Protein AF-A0A6C7E605-F1 (afdb_monomer_lite)

Radius of gyration: 19.42 Å; chains: 1; bounding box: 38×16×61 Å

Secondary structure (DSSP, 8-state):
-----PPPHHHHHHHHHHHHHHHHHHHHHHHHHHHHHHHS---SHHHHHHHHHIIIIIHHHHHHHHHHHHHHHHHHHHHHHHHHHHH-

pLDDT: mean 92.08, std 11.51, range [41.88, 98.44]

InterPro domains:
  IPR036689 ESAT-6-like superfamily [SSF140453] (7-77)

Foldseek 3Di:
DPPPPDQALVNLLVLLVVLQVVLVVLVCVLCVVVVCLVPPPDDDDVSVVVVCCSVPPVNVVSVVSNVVSNVSSVVSNVVSVVRVVVVD

Structure (mmCIF, N/CA/C/O backbone):
data_AF-A0A6C7E605-F1
#
_entry.id   AF-A0A6C7E605-F1
#
loop_
_atom_site.group_PDB
_atom_site.id
_atom_site.type_symbol
_atom_site.label_atom_id
_atom_site.label_alt_id
_atom_site.label_comp_id
_atom_site.label_asym_id
_atom_site.label_entity_id
_atom_site.label_seq_id
_atom_site.pdbx_PDB_ins_code
_atom_site.Cartn_x
_atom_site.Cartn_y
_atom_site.Cartn_z
_atom_site.occupancy
_atom_site.B_iso_or_equiv
_atom_site.auth_seq_id
_atom_site.auth_comp_id
_atom_site.auth_asym_id
_atom_site.auth_atom_id
_atom_site.pdbx_PDB_model_num
ATOM 1 N N . MET A 1 1 ? -11.253 3.274 -36.045 1.00 41.88 1 MET A N 1
ATOM 2 C CA . MET A 1 1 ? -9.954 2.602 -35.845 1.00 41.88 1 MET A CA 1
ATOM 3 C C . MET A 1 1 ? -9.303 3.259 -34.644 1.00 41.88 1 MET A C 1
ATOM 5 O O . MET A 1 1 ? -8.760 4.344 -34.790 1.00 41.88 1 MET A O 1
ATOM 9 N N . SER A 1 2 ? -9.468 2.690 -33.450 1.00 47.34 2 SER A N 1
ATOM 10 C CA . SER A 1 2 ? -8.770 3.197 -32.267 1.00 47.34 2 SER A CA 1
ATOM 11 C C . SER A 1 2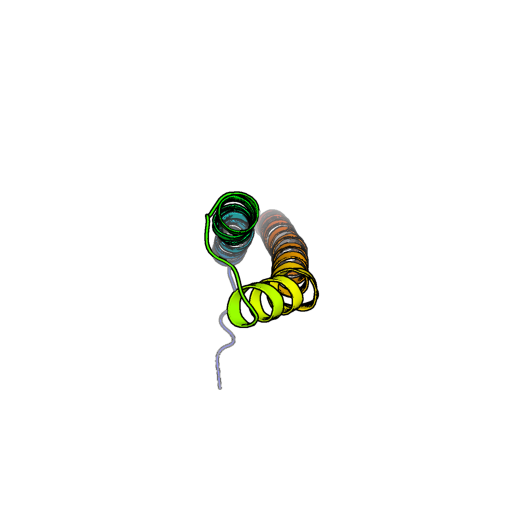 ? -7.313 2.784 -32.407 1.00 47.34 2 SER A C 1
ATOM 13 O O . SER A 1 2 ? -7.005 1.600 -32.308 1.00 47.34 2 SER A O 1
ATOM 15 N N . GLY A 1 3 ? -6.447 3.736 -32.753 1.00 47.59 3 GLY A N 1
ATOM 16 C CA . GLY A 1 3 ? -5.010 3.513 -32.757 1.00 47.59 3 GLY A CA 1
ATOM 17 C C . GLY A 1 3 ? -4.589 3.178 -31.336 1.00 47.59 3 GLY A C 1
ATOM 18 O O . GLY A 1 3 ? -4.650 4.031 -30.455 1.00 47.59 3 GLY A O 1
ATOM 19 N N . THR A 1 4 ? -4.235 1.922 -31.096 1.00 54.16 4 THR A N 1
ATOM 20 C CA . THR A 1 4 ? -3.579 1.499 -29.865 1.00 54.16 4 THR A CA 1
ATOM 21 C C . THR A 1 4 ? -2.252 2.250 -29.820 1.00 54.16 4 THR A C 1
ATOM 23 O O . THR A 1 4 ? -1.308 1.867 -30.507 1.00 54.16 4 THR A O 1
ATOM 26 N N . HIS A 1 5 ? -2.190 3.372 -29.100 1.00 63.53 5 HIS A N 1
ATOM 27 C CA . HIS A 1 5 ? -0.911 4.003 -28.800 1.00 63.53 5 HIS A CA 1
ATOM 28 C C . HIS A 1 5 ? -0.083 2.955 -28.055 1.00 63.53 5 HIS A C 1
ATOM 30 O O . HIS A 1 5 ? -0.469 2.507 -26.974 1.00 63.53 5 HIS A O 1
ATOM 36 N N . ALA A 1 6 ? 0.994 2.482 -28.682 1.00 73.31 6 ALA A N 1
ATOM 37 C CA . ALA A 1 6 ? 1.933 1.596 -28.022 1.00 73.31 6 ALA A CA 1
ATOM 38 C C . ALA A 1 6 ? 2.551 2.382 -26.863 1.00 73.31 6 ALA A 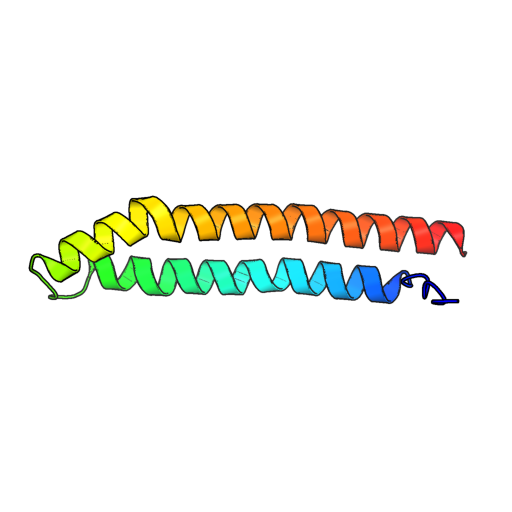C 1
ATOM 40 O O . ALA A 1 6 ? 3.162 3.424 -27.095 1.00 73.31 6 ALA A O 1
ATOM 41 N N . VAL A 1 7 ? 2.339 1.910 -25.634 1.00 82.62 7 VAL A N 1
ATOM 42 C CA . VAL A 1 7 ? 2.948 2.507 -24.442 1.00 82.62 7 VAL A CA 1
ATOM 43 C C . VAL A 1 7 ? 4.464 2.427 -24.600 1.00 82.62 7 VAL A C 1
ATOM 45 O O . VAL A 1 7 ? 5.012 1.357 -24.875 1.00 82.62 7 VAL A O 1
ATOM 48 N N . THR A 1 8 ? 5.132 3.562 -24.458 1.00 90.25 8 THR A N 1
ATOM 49 C CA . THR A 1 8 ? 6.584 3.679 -24.573 1.00 90.25 8 THR A CA 1
ATOM 50 C C . THR A 1 8 ? 7.289 3.118 -23.330 1.00 90.25 8 THR A C 1
ATOM 52 O O . THR A 1 8 ? 6.694 3.046 -22.248 1.00 90.25 8 THR A O 1
ATOM 55 N N . PRO A 1 9 ? 8.575 2.734 -23.436 1.00 91.88 9 PRO A N 1
ATOM 56 C CA . PRO A 1 9 ? 9.354 2.289 -22.280 1.00 91.88 9 PRO A CA 1
ATOM 57 C C . PRO A 1 9 ? 9.378 3.314 -21.138 1.00 91.88 9 PRO A C 1
ATOM 59 O O . PRO A 1 9 ? 9.332 2.939 -19.968 1.00 91.88 9 PRO A O 1
ATOM 62 N N . ASP A 1 10 ? 9.406 4.606 -21.461 1.00 93.31 10 ASP A N 1
ATOM 63 C CA . ASP A 1 10 ? 9.460 5.671 -20.458 1.00 93.31 10 ASP A CA 1
ATOM 64 C C . ASP A 1 10 ? 8.112 5.896 -19.770 1.00 93.31 10 ASP A C 1
ATOM 66 O O . ASP A 1 10 ? 8.079 6.116 -18.559 1.00 93.31 10 ASP A O 1
ATOM 70 N N . GLU A 1 11 ? 6.997 5.742 -20.489 1.00 93.69 11 GLU A N 1
ATOM 71 C CA . GLU A 1 11 ? 5.661 5.731 -19.882 1.00 93.69 11 GLU A CA 1
ATOM 72 C C . GLU A 1 11 ? 5.497 4.551 -18.911 1.00 93.69 11 GLU A C 1
ATOM 74 O O . GLU A 1 11 ? 4.973 4.730 -17.811 1.00 93.69 11 GLU A O 1
ATOM 79 N N . LEU A 1 12 ? 6.001 3.361 -19.266 1.00 94.31 12 LEU A N 1
ATOM 80 C CA . LEU A 1 12 ? 5.999 2.202 -18.365 1.00 94.31 12 LEU A CA 1
ATOM 81 C C . LEU A 1 12 ? 6.879 2.432 -17.133 1.00 94.31 12 LEU A C 1
ATOM 83 O O . LEU A 1 12 ? 6.445 2.158 -16.015 1.00 94.31 12 LEU A O 1
ATOM 87 N N . ALA A 1 13 ? 8.092 2.960 -17.307 1.00 96.00 13 ALA A N 1
ATOM 88 C CA . ALA A 1 13 ? 8.978 3.256 -16.184 1.00 96.00 13 ALA A CA 1
ATOM 89 C C . ALA A 1 13 ? 8.384 4.326 -15.250 1.00 96.00 13 ALA A C 1
ATOM 91 O O . ALA A 1 13 ? 8.440 4.181 -14.030 1.00 96.00 13 ALA A O 1
ATOM 92 N N . SER A 1 14 ? 7.762 5.368 -15.812 1.00 96.56 14 SER A N 1
ATOM 93 C CA . SER A 1 14 ? 7.093 6.424 -15.046 1.00 96.56 14 SER A CA 1
ATOM 94 C C . SER A 1 14 ? 5.908 5.888 -14.238 1.00 96.56 14 SER A C 1
ATOM 96 O O . SER A 1 14 ? 5.774 6.198 -13.048 1.00 96.56 14 SER A O 1
ATOM 98 N N . LEU A 1 15 ? 5.079 5.037 -14.850 1.00 96.69 15 LEU A N 1
ATOM 99 C CA . LEU A 1 15 ? 3.984 4.375 -14.150 1.00 96.69 15 LEU A CA 1
ATOM 100 C C . LEU A 1 15 ? 4.513 3.463 -13.036 1.00 96.69 15 LEU A C 1
ATOM 102 O O . LEU A 1 15 ? 4.015 3.529 -11.915 1.00 96.69 15 LEU A O 1
ATOM 106 N N . GLY A 1 16 ? 5.541 2.657 -13.317 1.00 97.12 16 GLY A N 1
ATOM 107 C CA . GLY A 1 16 ? 6.158 1.769 -12.331 1.00 97.12 16 GLY A CA 1
ATOM 108 C C . GLY A 1 16 ? 6.678 2.519 -11.104 1.00 97.12 16 GLY A C 1
ATOM 109 O O . GLY A 1 16 ? 6.327 2.172 -9.975 1.00 97.12 16 GLY A O 1
ATOM 110 N N . GLY A 1 17 ? 7.409 3.615 -11.330 1.00 97.38 17 GLY A N 1
ATOM 111 C CA . GLY A 1 17 ? 7.881 4.497 -10.262 1.00 97.38 17 GLY A CA 1
ATOM 112 C C . GLY A 1 17 ? 6.737 5.124 -9.459 1.00 97.38 17 GLY A C 1
ATOM 113 O O . GLY A 1 17 ? 6.805 5.182 -8.233 1.00 97.38 17 GLY A O 1
ATOM 114 N N . THR A 1 18 ? 5.651 5.527 -10.126 1.00 98.12 18 THR A N 1
ATOM 115 C CA . THR A 1 18 ? 4.455 6.067 -9.458 1.00 98.12 18 THR A CA 1
ATOM 116 C C . THR A 1 18 ? 3.799 5.022 -8.557 1.00 98.12 18 THR A C 1
ATOM 118 O O . THR A 1 18 ? 3.503 5.314 -7.402 1.00 98.12 18 THR A O 1
ATOM 121 N N . LEU A 1 19 ? 3.601 3.794 -9.046 1.00 98.06 19 LEU A N 1
ATOM 122 C CA . LEU A 1 19 ? 3.007 2.708 -8.258 1.00 98.06 19 LEU A CA 1
ATOM 123 C C . LEU A 1 19 ? 3.836 2.413 -7.004 1.00 98.06 19 LEU A C 1
ATOM 125 O O . LEU A 1 19 ? 3.275 2.310 -5.915 1.00 98.06 19 LEU A O 1
ATOM 129 N N . LYS A 1 20 ? 5.166 2.370 -7.132 1.00 97.19 20 LYS A N 1
ATOM 130 C CA . LYS A 1 20 ? 6.064 2.183 -5.985 1.00 97.19 20 LYS A CA 1
ATOM 131 C C . LYS A 1 20 ? 6.018 3.351 -5.001 1.00 97.19 20 LYS A C 1
ATOM 133 O O . LYS A 1 20 ? 5.950 3.120 -3.800 1.00 97.19 20 LYS A O 1
ATOM 138 N N . ALA A 1 21 ? 5.964 4.593 -5.480 1.00 97.31 21 ALA A N 1
ATOM 139 C CA . ALA A 1 21 ? 5.815 5.763 -4.611 1.00 97.31 21 ALA A CA 1
ATOM 140 C C . ALA A 1 21 ? 4.488 5.746 -3.824 1.00 97.31 21 ALA A C 1
ATOM 142 O O . ALA A 1 21 ? 4.441 6.132 -2.656 1.00 97.31 21 ALA A O 1
ATOM 143 N N . GLN A 1 22 ? 3.405 5.236 -4.421 1.00 98.12 22 GLN A N 1
ATOM 144 C CA . GLN A 1 22 ? 2.117 5.111 -3.734 1.00 98.12 22 GLN A CA 1
ATOM 145 C C . GLN A 1 22 ? 2.143 4.119 -2.556 1.00 98.12 22 GLN A C 1
ATOM 147 O O . GLN A 1 22 ? 1.318 4.257 -1.651 1.00 98.12 22 GLN A O 1
ATOM 152 N N . ILE A 1 23 ? 3.090 3.172 -2.511 1.00 98.25 23 ILE A N 1
ATOM 153 C CA . ILE A 1 23 ? 3.272 2.253 -1.371 1.00 98.25 23 ILE A CA 1
ATOM 154 C C . ILE A 1 23 ? 3.601 3.038 -0.095 1.00 98.25 23 ILE A C 1
ATOM 156 O O . ILE A 1 23 ? 3.045 2.764 0.972 1.00 98.25 23 ILE A O 1
ATOM 160 N N . GLU A 1 24 ? 4.464 4.054 -0.195 1.00 96.94 24 GLU A N 1
ATOM 161 C CA . GLU A 1 24 ? 4.810 4.913 0.942 1.00 96.94 24 GLU A CA 1
ATOM 162 C C . GLU A 1 24 ? 3.585 5.675 1.451 1.00 96.94 24 GLU A C 1
ATOM 164 O O . GLU A 1 24 ? 3.327 5.685 2.655 1.00 96.94 24 GLU A O 1
ATOM 169 N N . ALA A 1 25 ? 2.772 6.224 0.544 1.00 97.44 25 ALA A N 1
ATOM 170 C CA . ALA A 1 25 ? 1.543 6.927 0.904 1.00 97.44 25 ALA A CA 1
ATOM 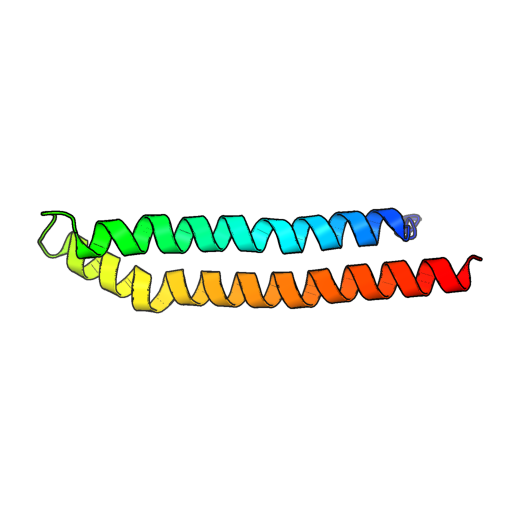171 C C . ALA A 1 25 ? 0.548 6.017 1.648 1.00 97.44 25 ALA A C 1
ATOM 173 O O . ALA A 1 25 ? -0.036 6.418 2.658 1.00 97.44 25 ALA A O 1
ATOM 174 N N . VAL A 1 26 ? 0.380 4.770 1.200 1.00 98.06 26 VAL A N 1
ATOM 175 C CA . VAL A 1 26 ? -0.470 3.784 1.886 1.00 98.06 26 VAL A CA 1
ATOM 176 C C . VAL A 1 26 ? 0.096 3.426 3.263 1.00 98.06 26 VAL A C 1
ATOM 178 O O . VAL A 1 26 ? -0.655 3.370 4.240 1.00 98.06 26 VAL A O 1
ATOM 181 N N . ASN A 1 27 ? 1.413 3.247 3.385 1.00 97.81 27 ASN A N 1
ATOM 182 C CA . ASN A 1 27 ? 2.061 3.001 4.676 1.00 97.81 27 ASN A CA 1
ATOM 183 C C . ASN A 1 27 ? 1.886 4.186 5.641 1.00 97.81 27 ASN A C 1
ATOM 185 O O . ASN A 1 27 ? 1.645 3.986 6.837 1.00 97.81 27 ASN A O 1
ATOM 189 N N . THR A 1 28 ? 1.936 5.422 5.138 1.00 97.81 28 THR A N 1
ATOM 190 C CA . THR A 1 28 ? 1.606 6.619 5.921 1.00 97.81 28 THR A CA 1
ATOM 191 C C . THR A 1 28 ? 0.162 6.582 6.413 1.00 97.81 28 THR A C 1
ATOM 193 O O . THR A 1 28 ? -0.071 6.836 7.591 1.00 97.81 28 THR A O 1
ATOM 196 N N . ILE A 1 29 ? -0.808 6.201 5.574 1.00 97.25 29 ILE A N 1
ATOM 197 C CA . ILE A 1 29 ? -2.209 6.056 6.006 1.00 97.25 29 ILE A CA 1
ATOM 198 C C . ILE A 1 29 ? -2.307 5.043 7.150 1.00 97.25 29 ILE A C 1
ATOM 200 O O . ILE A 1 29 ? -2.870 5.367 8.195 1.00 97.25 29 ILE A O 1
ATOM 204 N N . ILE A 1 30 ? -1.710 3.856 6.993 1.00 97.19 30 ILE A N 1
ATOM 205 C CA . ILE A 1 30 ? -1.764 2.801 8.014 1.00 97.19 30 ILE A CA 1
ATOM 206 C C . ILE A 1 30 ? -1.205 3.307 9.349 1.00 97.19 30 ILE A C 1
ATOM 208 O O . ILE A 1 30 ? -1.877 3.225 10.376 1.00 97.19 30 ILE A O 1
ATOM 212 N N . THR A 1 31 ? -0.000 3.876 9.333 1.00 96.50 31 THR A N 1
ATOM 213 C CA . THR A 1 31 ? 0.673 4.359 10.550 1.00 96.50 31 THR A CA 1
ATOM 214 C C . THR A 1 31 ? -0.032 5.559 11.185 1.00 96.50 31 THR A C 1
ATOM 216 O O . THR A 1 31 ? -0.120 5.639 12.412 1.00 96.50 31 THR A O 1
ATOM 219 N N . SER A 1 32 ? -0.590 6.463 10.375 1.00 96.38 32 SER A N 1
ATOM 220 C CA . SER A 1 32 ? -1.339 7.632 10.854 1.00 96.38 32 SER A CA 1
ATOM 221 C C . SER A 1 32 ? -2.638 7.271 11.577 1.00 96.38 32 SER A C 1
ATOM 223 O O . SER A 1 32 ? -3.119 8.068 12.376 1.00 96.38 32 SER A O 1
ATOM 225 N N . VAL A 1 33 ? -3.185 6.075 11.334 1.00 95.44 33 VAL A N 1
ATOM 226 C CA . VAL A 1 33 ? -4.394 5.572 11.999 1.00 95.44 33 VAL A CA 1
ATOM 227 C C . VAL A 1 33 ? -4.049 4.610 13.140 1.00 95.44 33 VAL A C 1
ATOM 229 O O . VAL A 1 33 ? -4.627 4.729 14.220 1.00 95.44 33 VAL A O 1
ATOM 232 N N . ASP A 1 34 ? -3.079 3.707 12.957 1.00 93.62 34 ASP A N 1
ATOM 233 C CA . ASP A 1 34 ? -2.638 2.773 14.005 1.00 93.62 34 ASP A CA 1
ATOM 234 C C . ASP A 1 34 ? -2.154 3.512 15.264 1.00 93.62 34 ASP A C 1
ATOM 236 O O . ASP A 1 34 ? -2.548 3.168 16.382 1.00 93.62 34 ASP A O 1
ATOM 240 N N . ASN A 1 35 ? -1.333 4.556 15.093 1.00 92.81 35 ASN A N 1
ATOM 241 C CA . ASN A 1 35 ? -0.700 5.249 16.217 1.00 92.81 35 ASN A CA 1
ATOM 242 C C . ASN A 1 35 ? -1.720 5.973 17.124 1.00 92.81 35 ASN A C 1
ATOM 244 O O . ASN A 1 35 ? -1.664 5.794 18.348 1.00 92.81 35 ASN A O 1
ATOM 248 N N . PRO A 1 36 ? -2.683 6.758 16.597 1.00 93.31 36 PRO A N 1
ATOM 249 C CA . PRO A 1 36 ? -3.708 7.372 17.432 1.00 93.31 36 PRO A CA 1
ATOM 250 C C . PRO A 1 36 ? -4.657 6.355 18.060 1.00 93.31 36 PRO A C 1
ATOM 252 O O . PRO A 1 36 ? -4.989 6.513 19.230 1.00 93.31 36 PRO A O 1
ATOM 255 N N . LEU A 1 37 ? -5.070 5.293 17.354 1.00 90.81 37 LEU A N 1
ATOM 256 C CA . LEU A 1 37 ? -6.050 4.335 17.891 1.00 90.81 37 LEU A CA 1
ATOM 257 C C . LEU A 1 37 ? -5.628 3.722 19.235 1.00 90.81 37 LEU A C 1
ATOM 259 O O . LEU A 1 37 ? -6.478 3.527 20.114 1.00 90.81 37 LEU A O 1
ATOM 263 N N . GLY A 1 38 ? -4.328 3.463 19.405 1.00 85.31 38 GLY A N 1
ATOM 264 C CA . GLY A 1 38 ? -3.754 2.937 20.644 1.00 85.31 38 GLY A CA 1
ATOM 265 C C . GLY A 1 38 ? -3.469 3.978 21.734 1.00 85.31 38 GLY A C 1
ATOM 266 O O . GLY A 1 38 ? -3.301 3.597 22.888 1.00 85.31 38 GLY A O 1
ATOM 267 N N . SER A 1 39 ? -3.416 5.273 21.402 1.00 89.56 39 SER A N 1
ATOM 268 C CA . SER A 1 39 ? -2.925 6.327 22.309 1.00 89.56 39 SER A CA 1
ATOM 269 C C . SER A 1 39 ? -3.970 7.369 22.719 1.00 89.56 39 SER A C 1
ATOM 271 O O . SER A 1 39 ? -3.812 8.017 23.753 1.00 89.56 39 SER A O 1
ATOM 273 N N . ILE A 1 40 ? -5.055 7.536 21.959 1.00 90.31 40 ILE A N 1
ATOM 274 C CA . ILE A 1 40 ? -6.080 8.542 22.259 1.00 90.31 40 ILE A CA 1
ATOM 275 C C . ILE A 1 40 ? -7.052 8.082 23.355 1.00 90.31 40 ILE A C 1
ATOM 277 O O . ILE A 1 40 ? -7.503 6.933 23.381 1.00 90.31 40 ILE A O 1
ATOM 281 N N . ALA A 1 41 ? -7.481 9.033 24.193 1.00 91.50 41 ALA A N 1
ATOM 282 C CA . ALA A 1 41 ? -8.484 8.845 25.251 1.00 91.50 41 ALA A CA 1
ATOM 283 C C . ALA A 1 41 ? -9.930 8.655 24.733 1.00 91.50 41 ALA A C 1
ATOM 285 O O . ALA A 1 41 ? -10.887 8.678 25.506 1.00 91.50 41 ALA A O 1
ATOM 286 N N . TRP A 1 42 ? -10.110 8.464 23.423 1.00 92.38 42 TRP A N 1
ATOM 287 C CA . TRP A 1 42 ? -11.393 8.072 22.845 1.00 92.38 42 TRP A CA 1
ATOM 288 C C . TRP A 1 42 ? -11.780 6.682 23.364 1.00 92.38 42 TRP A C 1
ATOM 290 O O . TRP A 1 42 ? -10.934 5.787 23.418 1.00 92.38 42 TRP A O 1
ATOM 300 N N . THR A 1 43 ? -13.039 6.492 23.748 1.00 93.38 43 THR A N 1
ATOM 301 C CA . THR A 1 43 ? -13.592 5.225 24.256 1.00 93.38 43 THR A CA 1
ATOM 302 C C . THR A 1 43 ? -15.056 5.072 23.831 1.00 93.38 43 THR A C 1
ATOM 304 O O . THR A 1 43 ? -15.672 6.026 23.349 1.00 93.38 43 THR A O 1
ATOM 307 N N . GLY A 1 44 ? -15.609 3.866 23.988 1.00 95.62 44 GLY A N 1
ATOM 308 C CA . GLY A 1 44 ? -17.017 3.556 23.735 1.00 95.62 44 GLY A CA 1
ATOM 309 C C . GLY A 1 44 ? -17.280 2.772 22.440 1.00 95.62 44 GLY A C 1
ATOM 310 O O . GLY A 1 44 ? -16.359 2.537 21.651 1.00 95.62 44 GLY A O 1
ATOM 311 N N . PRO A 1 45 ? -18.550 2.404 22.179 1.00 96.31 45 PRO A N 1
ATOM 312 C CA . PRO A 1 45 ? -18.917 1.453 21.122 1.00 96.31 45 PRO A CA 1
ATOM 313 C C . PRO A 1 45 ? -18.497 1.882 19.710 1.00 96.31 45 PRO A C 1
ATOM 315 O O . PRO A 1 45 ? -18.190 1.051 18.859 1.00 96.31 45 PRO A O 1
ATOM 318 N N . ALA A 1 46 ? -18.453 3.193 19.451 1.00 95.38 46 ALA A N 1
ATOM 319 C CA . ALA A 1 46 ? -18.002 3.728 18.169 1.00 95.38 46 ALA A CA 1
ATOM 320 C C . ALA A 1 46 ? -16.503 3.474 17.927 1.00 95.38 46 ALA A C 1
ATOM 322 O O . ALA A 1 46 ? -16.129 3.098 16.815 1.00 95.38 46 ALA A O 1
ATOM 323 N N . LYS A 1 47 ? -15.662 3.626 18.964 1.00 95.19 47 LYS A N 1
ATOM 324 C CA . LYS A 1 47 ? -14.232 3.296 18.887 1.00 95.19 47 LYS A CA 1
ATOM 325 C C . LYS A 1 47 ? -14.047 1.811 18.638 1.00 95.19 47 LYS A C 1
ATOM 327 O O . LYS A 1 47 ? -13.302 1.437 17.744 1.00 95.19 47 LYS A O 1
ATOM 332 N N . GLU A 1 48 ? -14.729 0.976 19.414 1.00 95.31 48 GLU A N 1
ATOM 333 C CA . GLU A 1 48 ? -14.628 -0.481 19.305 1.00 95.31 48 GLU A CA 1
ATOM 334 C C . GLU A 1 48 ? -14.989 -0.960 17.898 1.00 95.31 48 GLU A C 1
ATOM 336 O O . GLU A 1 48 ? -14.208 -1.682 17.279 1.00 95.31 48 GLU A O 1
ATOM 341 N N . LYS A 1 49 ? -16.115 -0.477 17.356 1.00 96.75 49 LYS A N 1
ATOM 342 C CA . LYS A 1 49 ? -16.543 -0.789 15.990 1.00 96.75 49 LYS A CA 1
ATOM 343 C C . LYS A 1 49 ? -15.507 -0.354 14.955 1.00 96.75 49 LYS A C 1
ATOM 345 O O . LYS A 1 49 ? -15.174 -1.129 14.064 1.00 96.75 49 LYS A O 1
ATOM 350 N N . PHE A 1 50 ? -14.991 0.871 15.061 1.00 96.88 50 PHE A N 1
ATOM 351 C CA . PHE A 1 50 ? -13.988 1.347 14.113 1.00 96.88 50 PHE A CA 1
ATOM 352 C C . PHE A 1 50 ? -12.687 0.545 14.206 1.00 96.88 50 PHE A C 1
ATOM 354 O O . PHE A 1 50 ? -12.162 0.147 13.176 1.00 96.88 50 PHE A O 1
ATOM 361 N N . THR A 1 51 ? -12.188 0.254 15.410 1.00 95.50 51 THR A N 1
ATOM 362 C CA . THR A 1 51 ? -10.980 -0.563 15.603 1.00 95.50 51 THR A CA 1
ATOM 363 C C . THR A 1 51 ? -11.148 -1.960 15.004 1.00 95.50 51 THR A C 1
ATOM 365 O O . THR A 1 51 ? -10.230 -2.457 14.355 1.00 95.50 51 THR A O 1
ATOM 368 N N . GLN A 1 52 ? -12.322 -2.581 15.164 1.00 96.12 52 GLN A N 1
ATOM 369 C CA . GLN A 1 52 ? -12.624 -3.882 14.559 1.00 96.12 52 GLN A CA 1
ATOM 370 C C . GLN A 1 52 ? -12.592 -3.827 13.026 1.00 96.12 52 GLN A C 1
ATOM 372 O O . GLN A 1 52 ? -11.916 -4.646 12.408 1.00 96.12 52 GLN A O 1
ATOM 377 N N . GLU A 1 53 ? -13.259 -2.848 12.409 1.00 97.88 53 GLU A N 1
ATOM 378 C CA . GLU A 1 53 ? -13.244 -2.663 10.948 1.00 97.88 53 GLU A CA 1
ATOM 379 C C . GLU A 1 53 ? -11.846 -2.308 10.425 1.00 97.88 53 GLU A C 1
ATOM 381 O O . GLU A 1 53 ? -11.391 -2.827 9.404 1.00 97.88 53 GLU A O 1
ATOM 386 N N . TRP A 1 54 ? -11.126 -1.455 11.152 1.00 96.94 54 TRP A N 1
ATOM 387 C CA . TRP A 1 54 ? -9.775 -1.046 10.804 1.00 96.94 54 TRP A CA 1
ATOM 388 C C . TRP A 1 54 ? -8.825 -2.243 10.762 1.00 96.94 54 TRP A C 1
ATOM 390 O O . TRP A 1 54 ? -8.183 -2.485 9.739 1.00 96.94 54 TRP A O 1
ATOM 400 N N . SER A 1 55 ? -8.768 -3.027 11.842 1.00 93.88 55 SER A N 1
ATOM 401 C CA . SER A 1 55 ? -7.886 -4.193 11.934 1.00 93.88 55 SER A CA 1
ATOM 402 C C . SER A 1 55 ? -8.358 -5.377 11.086 1.00 93.88 55 SER A C 1
ATOM 404 O O . SER A 1 55 ? -7.522 -6.106 10.559 1.00 93.88 55 SER A O 1
ATOM 406 N N . GLY A 1 56 ? -9.671 -5.576 10.950 1.00 94.25 56 GLY A N 1
ATOM 407 C CA . GLY A 1 56 ? -10.253 -6.734 10.268 1.00 94.25 56 GLY A CA 1
ATOM 408 C C . GLY A 1 56 ? -10.427 -6.573 8.758 1.00 94.25 56 GLY A C 1
ATOM 409 O O . GLY A 1 56 ? -10.444 -7.572 8.043 1.00 94.25 56 GLY A O 1
ATOM 410 N N . ASN A 1 57 ? -10.544 -5.341 8.259 1.00 97.50 57 ASN A N 1
ATOM 411 C CA . ASN A 1 57 ? -10.909 -5.083 6.868 1.00 97.50 57 ASN A CA 1
ATOM 412 C C . ASN A 1 57 ? -9.988 -4.045 6.217 1.00 97.50 57 ASN A C 1
ATOM 414 O O . ASN A 1 57 ? -9.221 -4.379 5.312 1.00 97.50 57 ASN A O 1
ATOM 418 N N . PHE A 1 58 ? -10.001 -2.802 6.706 1.00 97.94 58 PHE A N 1
ATOM 419 C CA . PHE A 1 58 ? -9.347 -1.687 6.013 1.00 97.94 58 PHE A CA 1
ATOM 420 C C . PHE A 1 58 ? -7.831 -1.857 5.925 1.00 97.94 58 PHE A C 1
ATOM 422 O O . PHE A 1 58 ? -7.267 -1.762 4.836 1.00 97.94 58 PHE A O 1
ATOM 429 N N . LYS A 1 59 ? -7.169 -2.195 7.036 1.00 97.12 59 LYS A N 1
ATOM 430 C CA . LYS A 1 59 ? -5.721 -2.428 7.046 1.00 97.12 59 LYS A CA 1
ATOM 431 C C . LYS A 1 59 ? -5.329 -3.592 6.136 1.00 97.12 59 LYS A C 1
ATOM 433 O O . LYS A 1 59 ? -4.352 -3.484 5.403 1.00 97.12 59 LYS A O 1
ATOM 438 N N . SER A 1 60 ? -6.108 -4.677 6.123 1.00 96.88 60 SER A N 1
ATOM 439 C CA . SER A 1 60 ? 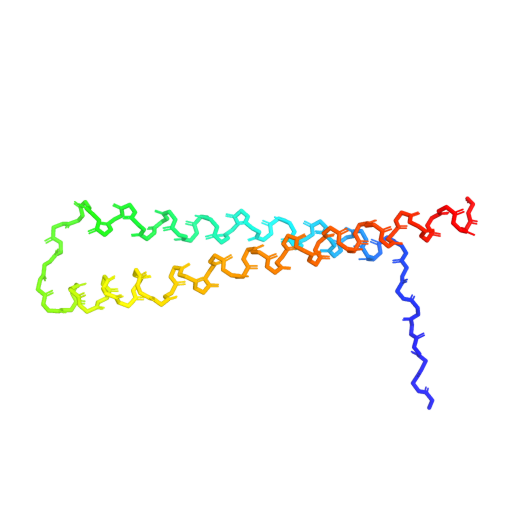-5.858 -5.813 5.224 1.00 96.88 60 SER A CA 1
ATOM 440 C C . SER A 1 60 ? -5.999 -5.418 3.750 1.00 96.88 60 SER A C 1
ATOM 442 O O . SER A 1 60 ? -5.161 -5.795 2.934 1.00 96.88 60 SER A O 1
ATOM 444 N N . ALA A 1 61 ? -7.018 -4.629 3.403 1.00 98.38 61 ALA A N 1
ATOM 445 C CA . ALA A 1 61 ? -7.209 -4.133 2.044 1.00 98.38 61 ALA A CA 1
ATOM 446 C C . ALA A 1 61 ? -6.066 -3.206 1.598 1.00 98.38 61 ALA A C 1
ATOM 448 O O . ALA A 1 61 ? -5.586 -3.332 0.475 1.00 98.38 61 ALA A O 1
ATOM 449 N N . LEU A 1 62 ? -5.587 -2.328 2.485 1.00 98.38 62 LEU A N 1
ATOM 450 C CA . LEU A 1 62 ? -4.440 -1.453 2.222 1.00 98.38 62 LEU A CA 1
ATOM 451 C C . LEU A 1 62 ? -3.139 -2.249 2.023 1.00 98.38 62 LEU A C 1
ATOM 453 O O . LEU A 1 62 ? -2.371 -1.946 1.117 1.00 98.38 62 LEU A O 1
ATOM 457 N N . VAL A 1 63 ? -2.914 -3.311 2.802 1.00 97.75 63 VAL A N 1
ATOM 458 C CA . VAL A 1 63 ? -1.763 -4.211 2.599 1.00 97.75 63 VAL A CA 1
ATOM 459 C C . VAL A 1 63 ? -1.842 -4.913 1.241 1.00 97.75 63 VAL A C 1
ATOM 461 O O . VAL A 1 63 ? -0.870 -4.903 0.494 1.00 97.75 63 VAL A O 1
ATOM 464 N N . LYS A 1 64 ? -3.013 -5.440 0.868 1.00 98.25 64 LYS A N 1
ATOM 465 C CA . LYS A 1 64 ? -3.221 -6.047 -0.460 1.00 98.25 64 LYS A CA 1
ATOM 466 C C . LYS A 1 64 ? -3.024 -5.044 -1.597 1.00 98.25 64 LYS A C 1
ATOM 468 O O . LYS A 1 64 ? -2.541 -5.409 -2.665 1.00 98.25 64 LYS A O 1
ATOM 473 N N . LEU A 1 65 ? -3.389 -3.780 -1.380 1.00 98.31 65 LEU A N 1
ATOM 474 C CA . LEU A 1 65 ? -3.137 -2.711 -2.342 1.00 98.31 65 LEU A CA 1
ATOM 475 C C . LEU A 1 65 ? -1.632 -2.471 -2.526 1.00 98.31 65 LEU A C 1
ATOM 477 O O . LEU A 1 65 ? -1.181 -2.362 -3.663 1.00 98.31 65 LEU A O 1
ATOM 481 N N . ASN A 1 66 ? -0.853 -2.464 -1.441 1.00 98.44 66 ASN A N 1
ATOM 482 C CA . ASN A 1 66 ? 0.607 -2.376 -1.518 1.00 98.44 66 ASN A CA 1
ATOM 483 C C . ASN A 1 66 ? 1.223 -3.548 -2.283 1.00 98.44 66 ASN A C 1
ATOM 485 O O . ASN A 1 66 ? 2.078 -3.332 -3.135 1.00 98.44 66 ASN A O 1
ATOM 489 N N . GLU A 1 67 ? 0.770 -4.776 -2.022 1.00 98.25 67 GLU A N 1
ATOM 490 C CA . GLU A 1 67 ? 1.219 -5.960 -2.764 1.00 98.25 67 GLU A CA 1
ATOM 491 C C . GLU A 1 67 ? 0.929 -5.818 -4.267 1.00 98.25 67 GLU A C 1
ATOM 493 O O . GLU A 1 67 ? 1.791 -6.095 -5.102 1.00 98.25 67 GLU A O 1
ATOM 498 N N . ALA A 1 68 ? -0.263 -5.329 -4.623 1.00 98.44 68 ALA A N 1
ATOM 499 C CA . ALA A 1 68 ? -0.635 -5.090 -6.013 1.00 98.44 68 ALA A CA 1
ATOM 500 C C . ALA A 1 68 ? 0.229 -4.000 -6.671 1.00 98.44 68 ALA A C 1
ATOM 502 O O . ALA A 1 68 ? 0.648 -4.168 -7.818 1.00 98.44 68 ALA A O 1
ATOM 503 N N . PHE A 1 69 ? 0.519 -2.909 -5.958 1.00 98.44 69 PHE A N 1
ATOM 504 C CA . PHE A 1 69 ? 1.413 -1.853 -6.435 1.00 98.44 69 PHE A CA 1
ATOM 505 C C . PHE A 1 69 ? 2.843 -2.346 -6.636 1.00 98.44 69 PHE A C 1
ATOM 507 O O . PHE A 1 69 ? 3.436 -2.035 -7.665 1.00 98.44 69 PHE A O 1
ATOM 514 N N . GLU A 1 70 ? 3.373 -3.153 -5.719 1.00 98.19 70 GLU A N 1
ATOM 515 C CA . GLU A 1 70 ? 4.724 -3.707 -5.829 1.00 98.19 70 GLU A CA 1
ATOM 516 C C . GLU A 1 70 ? 4.855 -4.633 -7.045 1.00 98.19 70 GLU A C 1
ATOM 518 O O . GLU A 1 70 ? 5.779 -4.493 -7.854 1.00 98.19 70 GLU A O 1
ATOM 523 N N . VAL A 1 71 ? 3.889 -5.542 -7.222 1.00 98.12 71 VAL A N 1
ATOM 524 C CA . VAL A 1 71 ? 3.857 -6.475 -8.358 1.00 98.12 71 VAL A CA 1
ATOM 525 C C . VAL A 1 71 ? 3.731 -5.719 -9.678 1.00 98.12 71 VAL A C 1
ATOM 527 O O . VAL A 1 71 ? 4.516 -5.946 -10.600 1.00 98.12 71 VAL A O 1
ATOM 530 N N . ALA A 1 72 ? 2.760 -4.809 -9.781 1.00 97.56 72 ALA A N 1
ATOM 531 C CA . ALA A 1 72 ? 2.521 -4.062 -11.009 1.00 97.56 72 ALA A CA 1
ATOM 532 C C . ALA A 1 72 ? 3.668 -3.090 -11.324 1.00 97.56 72 ALA A C 1
ATOM 534 O O . ALA A 1 72 ? 4.072 -2.979 -12.481 1.00 97.56 72 ALA A O 1
ATOM 535 N N . GLY A 1 73 ? 4.226 -2.425 -10.310 1.00 97.56 73 GLY A N 1
ATOM 536 C CA . GLY A 1 73 ? 5.347 -1.504 -10.462 1.00 97.56 73 GLY A CA 1
ATOM 537 C C . GLY A 1 73 ? 6.602 -2.207 -10.971 1.00 97.56 73 GLY A C 1
ATOM 538 O O . GLY A 1 73 ? 7.193 -1.781 -11.963 1.00 97.56 73 GLY A O 1
ATOM 539 N N . THR A 1 74 ? 6.948 -3.343 -10.362 1.00 97.56 74 THR A N 1
ATOM 540 C CA . THR A 1 74 ? 8.077 -4.178 -10.794 1.00 97.56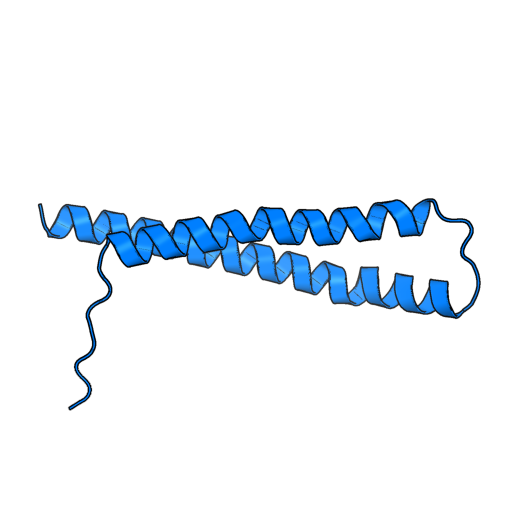 74 THR A CA 1
ATOM 541 C C . THR A 1 74 ? 7.872 -4.736 -12.205 1.00 97.56 74 THR A C 1
ATOM 543 O O . THR A 1 74 ? 8.809 -4.753 -13.004 1.00 97.56 74 THR A O 1
ATOM 546 N N . ASP A 1 75 ? 6.652 -5.155 -12.560 1.00 96.94 75 ASP A N 1
ATOM 547 C CA . ASP A 1 75 ? 6.360 -5.613 -13.921 1.00 96.94 75 ASP A CA 1
ATOM 548 C C . ASP A 1 75 ? 6.496 -4.484 -14.956 1.00 96.94 75 ASP A C 1
ATOM 550 O O . ASP A 1 75 ? 7.065 -4.705 -16.027 1.00 96.94 75 ASP A O 1
ATOM 554 N N . CYS A 1 76 ? 6.041 -3.268 -14.635 1.00 96.00 76 CYS A N 1
ATOM 555 C CA . CYS A 1 76 ? 6.187 -2.102 -15.508 1.00 96.00 76 CYS A CA 1
ATOM 556 C C . CYS A 1 76 ? 7.661 -1.764 -15.764 1.00 96.00 76 CYS A C 1
ATOM 558 O O . CYS A 1 76 ? 8.060 -1.612 -16.919 1.00 96.00 76 CYS A O 1
ATOM 560 N N . GLU A 1 77 ? 8.487 -1.715 -14.718 1.00 94.50 77 GLU A N 1
ATOM 561 C CA . GLU A 1 77 ? 9.929 -1.461 -14.843 1.00 94.50 77 GLU A CA 1
ATOM 562 C C . GLU A 1 77 ? 10.639 -2.545 -15.659 1.00 94.50 77 GLU A C 1
ATOM 564 O O . GLU A 1 77 ? 11.417 -2.241 -16.563 1.00 94.50 77 GLU A O 1
ATOM 569 N N . ARG A 1 78 ? 10.323 -3.820 -15.400 1.00 95.62 78 ARG A N 1
ATOM 570 C CA . ARG A 1 78 ? 10.888 -4.952 -16.145 1.00 95.62 78 ARG A CA 1
ATOM 571 C C . ARG A 1 78 ? 10.543 -4.878 -17.633 1.00 95.62 78 ARG A C 1
ATOM 573 O O . ARG A 1 78 ? 11.388 -5.170 -18.480 1.00 95.62 78 ARG A O 1
ATOM 580 N N . ARG A 1 79 ? 9.302 -4.515 -17.969 1.00 94.31 79 ARG A N 1
ATOM 581 C CA . ARG A 1 79 ? 8.863 -4.349 -19.364 1.00 94.31 79 ARG A CA 1
ATOM 582 C C . ARG A 1 79 ? 9.503 -3.135 -20.022 1.00 94.31 79 ARG A C 1
ATOM 584 O O . ARG A 1 79 ? 9.893 -3.243 -21.179 1.00 94.31 79 ARG A O 1
ATOM 591 N N . ALA A 1 80 ? 9.630 -2.022 -19.300 1.00 93.75 80 ALA A N 1
ATOM 592 C CA . ALA A 1 80 ? 10.337 -0.841 -19.779 1.00 93.75 80 ALA A CA 1
ATOM 593 C C . ALA A 1 80 ? 11.780 -1.192 -20.158 1.00 93.75 80 ALA A C 1
ATOM 595 O O . ALA A 1 80 ? 12.214 -0.893 -21.266 1.00 93.75 80 ALA A O 1
ATOM 596 N N . GLU A 1 81 ? 12.493 -1.900 -19.283 1.00 93.31 81 GLU A N 1
ATOM 597 C CA . GLU A 1 81 ? 13.874 -2.303 -19.537 1.00 93.31 81 GLU A CA 1
ATOM 598 C C . GLU A 1 81 ? 13.997 -3.262 -20.724 1.00 93.31 81 GLU A C 1
ATOM 600 O O . GLU A 1 81 ? 14.782 -3.028 -21.641 1.00 93.31 81 GLU A O 1
ATOM 605 N N . GLY A 1 82 ? 13.155 -4.299 -20.771 1.00 92.38 82 GLY A N 1
ATOM 606 C CA . GLY A 1 82 ? 13.130 -5.219 -21.908 1.00 92.38 82 GLY A CA 1
ATOM 607 C C . GLY A 1 82 ? 12.837 -4.512 -23.236 1.00 92.38 82 GLY A C 1
ATOM 608 O O . GLY A 1 82 ? 13.423 -4.858 -24.260 1.00 92.38 82 GLY A O 1
ATOM 609 N N . ALA A 1 83 ? 11.970 -3.497 -23.220 1.00 90.06 83 ALA A N 1
ATOM 610 C CA . ALA A 1 83 ? 11.658 -2.705 -24.401 1.00 90.06 83 ALA A CA 1
ATOM 611 C C . ALA A 1 83 ? 12.819 -1.786 -24.820 1.00 90.06 83 ALA A C 1
ATOM 613 O O . ALA A 1 83 ? 13.062 -1.658 -26.016 1.00 90.06 83 ALA A O 1
ATOM 614 N N . ARG A 1 84 ? 13.578 -1.202 -23.880 1.00 90.56 84 ARG A N 1
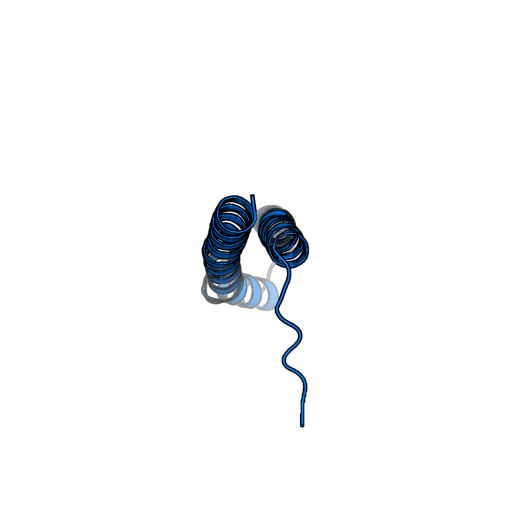ATOM 615 C CA . ARG A 1 84 ? 14.793 -0.427 -24.202 1.00 90.56 84 ARG A CA 1
ATOM 616 C C . ARG A 1 84 ? 15.853 -1.296 -24.869 1.00 90.56 84 ARG A C 1
ATOM 618 O O . ARG A 1 84 ? 16.336 -0.941 -25.935 1.00 90.56 84 ARG A O 1
ATOM 625 N N . ILE A 1 85 ? 16.130 -2.472 -24.304 1.00 91.12 85 ILE A N 1
ATOM 626 C CA . ILE A 1 85 ? 17.093 -3.432 -24.870 1.00 91.12 85 ILE A CA 1
ATOM 627 C C . ILE A 1 85 ? 16.698 -3.844 -26.296 1.00 91.12 85 ILE A C 1
ATOM 629 O O . ILE A 1 85 ? 17.558 -3.998 -27.159 1.00 91.12 85 ILE A O 1
ATOM 633 N N . ALA A 1 86 ? 15.400 -4.021 -26.557 1.00 89.25 86 ALA A N 1
ATOM 634 C CA . ALA A 1 86 ? 14.904 -4.383 -27.883 1.00 89.25 86 ALA A CA 1
ATOM 635 C C . ALA A 1 86 ? 15.005 -3.242 -28.914 1.00 89.25 86 ALA A C 1
ATOM 637 O O . ALA A 1 86 ? 15.017 -3.517 -30.113 1.00 89.25 86 ALA A O 1
ATOM 638 N N . LEU A 1 87 ? 15.042 -1.984 -28.461 1.00 85.25 87 LEU A N 1
ATOM 639 C CA . LEU A 1 87 ? 15.081 -0.795 -29.315 1.00 85.25 87 LEU A CA 1
ATOM 640 C C . LEU A 1 87 ? 16.507 -0.278 -29.581 1.00 85.25 87 LEU A C 1
ATOM 642 O O . LEU A 1 87 ? 16.702 0.349 -30.622 1.00 85.25 87 LEU A O 1
ATOM 646 N N . GLY A 1 88 ? 17.481 -0.607 -28.720 1.00 62.78 88 GLY A N 1
ATOM 647 C CA . GLY A 1 88 ? 18.903 -0.273 -28.890 1.00 62.78 88 GLY A CA 1
ATOM 648 C C . GLY A 1 88 ? 19.345 0.942 -28.092 1.00 62.78 88 GLY A C 1
ATOM 649 O O . GLY A 1 88 ? 18.947 2.067 -28.464 1.00 62.78 88 GLY A O 1
#

Sequence (88 aa):
MSGTHAVTPDELASLGGTLKAQIEAVNTIITSVDNPLGSIAWTGPAKEKFTQEWSGNFKSALVKLNEAFEVAGTDCERRAEGARIALG

Organism: Ilumatobacter coccineus (strain NBRC 103263 / KCTC 29153 / YM16-304) (NCBI:txid1313172)